Protein AF-A0A424JHY4-F1 (afdb_monomer_lite)

Radius of gyration: 11.94 Å; chains: 1; bounding box: 30×19×32 Å

Structure (mmCIF, N/CA/C/O backbone):
data_AF-A0A424JHY4-F1
#
_entry.id   AF-A0A424JHY4-F1
#
loop_
_atom_site.group_PDB
_atom_site.id
_atom_site.type_symbol
_atom_site.label_atom_id
_atom_site.label_alt_id
_atom_site.label_comp_id
_atom_site.label_asym_id
_atom_site.label_entity_id
_atom_site.label_seq_id
_atom_site.pdbx_PDB_i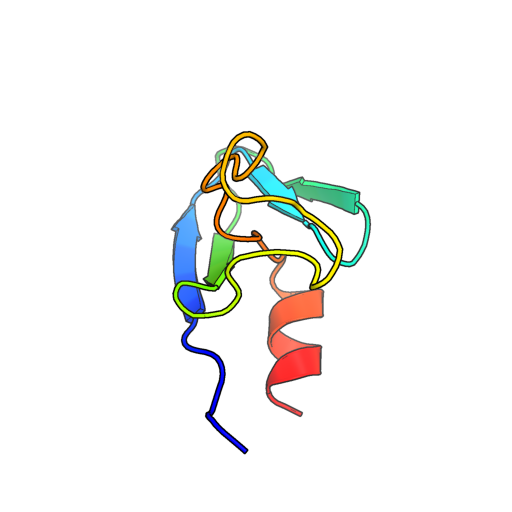ns_code
_atom_site.Cartn_x
_atom_site.Cartn_y
_atom_site.Cartn_z
_atom_site.occupancy
_atom_site.B_iso_or_equiv
_atom_site.auth_seq_id
_atom_site.auth_comp_id
_atom_site.auth_asym_id
_atom_site.auth_atom_id
_atom_site.pdbx_PDB_model_num
ATOM 1 N N . MET A 1 1 ? -12.278 3.757 17.358 1.00 47.31 1 MET A N 1
ATOM 2 C CA . MET A 1 1 ? -11.226 3.177 16.494 1.00 47.31 1 MET A CA 1
ATOM 3 C C . MET A 1 1 ? -10.440 4.319 15.879 1.00 47.31 1 MET A C 1
ATOM 5 O O . MET A 1 1 ? -11.043 5.156 15.218 1.00 47.31 1 MET A O 1
ATOM 9 N N . SER A 1 2 ? -9.139 4.411 16.149 1.00 56.09 2 SER A N 1
ATOM 10 C CA . SER A 1 2 ? -8.277 5.419 15.523 1.00 56.09 2 SER A CA 1
ATOM 11 C C . SER A 1 2 ? -8.276 5.190 14.012 1.00 56.09 2 SER A C 1
ATOM 13 O O . SER A 1 2 ? -7.906 4.109 13.560 1.00 56.09 2 SER A O 1
ATOM 15 N N . ARG A 1 3 ? -8.748 6.170 13.233 1.00 67.38 3 ARG A N 1
ATOM 16 C CA . ARG A 1 3 ? -8.718 6.089 11.768 1.00 67.38 3 ARG A CA 1
ATOM 17 C C . ARG A 1 3 ? -7.258 6.009 11.330 1.00 67.38 3 ARG A C 1
ATOM 19 O O . ARG A 1 3 ? -6.454 6.859 11.712 1.00 67.38 3 ARG A O 1
ATOM 26 N N . VAL A 1 4 ? -6.918 4.973 10.572 1.00 72.94 4 VAL A N 1
ATOM 27 C CA . VAL A 1 4 ? -5.580 4.817 10.000 1.00 72.94 4 VAL A CA 1
ATOM 28 C C . VAL A 1 4 ? -5.326 6.006 9.076 1.00 72.94 4 VAL A C 1
ATOM 30 O O . VAL A 1 4 ? -6.142 6.298 8.204 1.00 72.94 4 VAL A O 1
ATOM 33 N N . LYS A 1 5 ? -4.216 6.719 9.287 1.00 80.81 5 LYS A N 1
ATOM 34 C CA . LYS A 1 5 ? -3.800 7.807 8.398 1.00 80.81 5 LYS A CA 1
ATOM 35 C C . LYS A 1 5 ? -3.008 7.223 7.240 1.00 80.81 5 LYS A C 1
ATOM 37 O O . LYS A 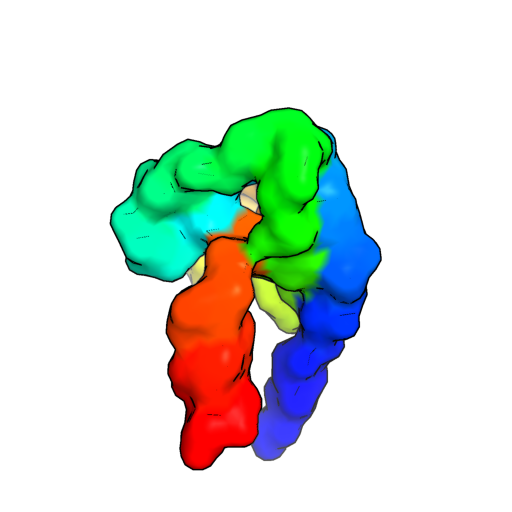1 5 ? -2.022 6.530 7.479 1.00 80.81 5 LYS A O 1
ATOM 42 N N . PHE A 1 6 ? -3.448 7.521 6.025 1.00 84.88 6 PHE A N 1
ATOM 43 C CA . PHE A 1 6 ? -2.767 7.151 4.793 1.00 84.88 6 PHE A CA 1
ATOM 44 C C . PHE A 1 6 ? -2.225 8.404 4.115 1.00 84.88 6 PHE A C 1
ATOM 46 O O . PHE A 1 6 ? -2.919 9.419 4.045 1.00 84.88 6 PHE A O 1
ATOM 53 N N . LYS A 1 7 ? -1.010 8.305 3.586 1.00 87.19 7 LYS A N 1
ATOM 54 C CA . LYS A 1 7 ? -0.353 9.328 2.781 1.00 87.19 7 LYS A CA 1
ATOM 55 C C . LYS A 1 7 ? -0.168 8.799 1.364 1.00 87.19 7 LYS A C 1
ATOM 57 O O . LYS A 1 7 ? 0.376 7.711 1.194 1.00 87.19 7 LYS A O 1
ATOM 62 N N . GLU A 1 8 ? -0.628 9.550 0.368 1.00 88.94 8 GLU A N 1
ATOM 63 C CA . GLU A 1 8 ? -0.372 9.219 -1.036 1.00 88.94 8 GLU A CA 1
ATOM 64 C C . GLU A 1 8 ? 1.119 9.421 -1.345 1.00 88.94 8 GLU A C 1
ATOM 66 O O . GLU A 1 8 ? 1.734 10.411 -0.941 1.00 88.94 8 GLU A O 1
ATOM 71 N N . ALA A 1 9 ? 1.700 8.450 -2.033 1.00 86.31 9 ALA A N 1
ATOM 72 C CA . ALA A 1 9 ? 3.054 8.464 -2.552 1.00 86.31 9 ALA A CA 1
ATOM 73 C C . ALA A 1 9 ? 3.060 7.790 -3.931 1.00 86.31 9 ALA A C 1
ATOM 75 O O . ALA A 1 9 ? 2.094 7.142 -4.328 1.00 86.31 9 ALA A O 1
ATOM 76 N N . ILE A 1 10 ? 4.149 7.938 -4.670 1.00 87.06 10 ILE A N 1
ATOM 77 C CA . ILE A 1 10 ? 4.357 7.254 -5.950 1.00 87.06 10 ILE A CA 1
ATOM 78 C C . ILE A 1 10 ? 5.508 6.265 -5.735 1.00 87.06 10 ILE A C 1
ATOM 80 O O . ILE A 1 10 ? 6.437 6.574 -4.982 1.00 87.06 10 ILE A O 1
ATOM 84 N N . GLY A 1 11 ? 5.369 5.049 -6.273 1.00 77.50 11 GLY A N 1
ATOM 85 C CA . GLY A 1 11 ? 6.313 3.943 -6.097 1.00 77.50 11 GLY A CA 1
ATOM 86 C C . GLY A 1 11 ? 7.746 4.237 -6.586 1.00 77.50 11 GLY A C 1
ATOM 87 O O . GLY A 1 11 ? 8.042 5.335 -7.048 1.00 77.50 11 GLY A O 1
ATOM 88 N N . PRO A 1 12 ? 8.672 3.257 -6.515 1.00 85.31 12 PRO A N 1
ATOM 89 C CA . PRO A 1 12 ? 8.411 1.828 -6.373 1.00 85.31 12 PRO A CA 1
ATOM 90 C C . PRO A 1 12 ? 8.151 1.400 -4.927 1.00 85.31 12 PRO A C 1
ATOM 92 O O . PRO A 1 12 ? 8.738 1.918 -3.976 1.00 85.31 12 PRO A O 1
ATOM 95 N N . GLY A 1 13 ? 7.278 0.410 -4.767 1.00 87.06 13 GLY A N 1
ATOM 96 C CA . GLY A 1 13 ? 6.843 -0.069 -3.462 1.00 87.06 13 GLY A CA 1
ATOM 97 C C . GLY A 1 13 ? 6.326 -1.500 -3.485 1.00 87.06 13 GLY A C 1
ATOM 98 O O . GLY A 1 13 ? 6.239 -2.137 -4.536 1.00 87.06 13 GLY A O 1
ATOM 99 N N . LYS A 1 14 ? 5.960 -2.025 -2.316 1.00 86.75 14 LYS A N 1
ATOM 100 C CA . LYS A 1 14 ? 5.301 -3.333 -2.208 1.00 86.75 14 LYS A CA 1
ATOM 101 C C . LYS A 1 14 ? 4.097 -3.239 -1.295 1.00 86.75 14 LYS A C 1
ATOM 103 O O . LYS A 1 14 ? 4.211 -2.903 -0.116 1.00 86.75 14 LYS A O 1
ATOM 108 N N . CYS A 1 15 ? 2.934 -3.601 -1.825 1.00 87.81 15 CYS A N 1
ATOM 109 C CA . CYS A 1 15 ? 1.716 -3.604 -1.039 1.00 87.81 15 CYS A CA 1
ATOM 110 C C . CYS A 1 15 ? 1.819 -4.633 0.097 1.00 87.81 15 CYS A C 1
ATOM 112 O O . CYS A 1 15 ? 1.889 -5.837 -0.136 1.00 87.81 15 CYS A O 1
ATOM 114 N N . THR A 1 16 ? 1.734 -4.177 1.341 1.00 85.12 16 THR A N 1
ATOM 115 C CA . THR A 1 16 ? 1.842 -5.009 2.546 1.00 85.12 16 THR A CA 1
ATOM 116 C C . THR A 1 16 ? 0.641 -5.947 2.703 1.00 85.12 16 THR A C 1
ATOM 118 O O . THR A 1 16 ? 0.768 -7.027 3.272 1.00 85.12 16 THR A O 1
ATOM 121 N N . ARG A 1 17 ? -0.532 -5.566 2.172 1.00 85.06 17 ARG A N 1
ATOM 122 C CA . ARG A 1 17 ? -1.756 -6.380 2.256 1.00 85.06 17 ARG A CA 1
ATOM 123 C C . ARG A 1 17 ? -1.792 -7.550 1.275 1.00 85.06 17 ARG A C 1
ATOM 125 O O . ARG A 1 17 ? -2.066 -8.665 1.697 1.00 85.06 17 ARG A O 1
ATOM 132 N N . CYS A 1 18 ? -1.581 -7.290 -0.015 1.00 87.06 18 CYS A N 1
ATOM 133 C CA . CYS A 1 18 ? -1.718 -8.289 -1.080 1.00 87.06 18 CYS A CA 1
ATOM 134 C C . CYS A 1 18 ? -0.382 -8.739 -1.690 1.00 87.06 18 CYS A C 1
ATOM 136 O O . CYS A 1 18 ? -0.372 -9.630 -2.528 1.00 87.06 18 CYS A O 1
ATOM 138 N N . GLY A 1 19 ? 0.743 -8.144 -1.287 1.00 85.81 19 GLY A N 1
ATOM 139 C CA . GLY A 1 19 ? 2.078 -8.538 -1.735 1.00 85.81 19 GLY A CA 1
ATOM 140 C C . GLY A 1 19 ? 2.451 -8.104 -3.153 1.00 85.81 19 GLY A C 1
ATOM 141 O O . GLY A 1 19 ? 3.571 -8.399 -3.566 1.00 85.81 19 GLY A O 1
ATOM 142 N N . ILE A 1 20 ? 1.567 -7.410 -3.882 1.00 88.75 20 ILE A N 1
ATOM 143 C CA . ILE A 1 20 ? 1.869 -6.928 -5.236 1.00 88.75 20 ILE A CA 1
ATOM 144 C C . ILE A 1 20 ? 2.972 -5.870 -5.201 1.00 88.75 20 ILE A C 1
ATOM 146 O O . ILE A 1 20 ? 3.028 -5.049 -4.279 1.00 88.75 20 ILE A O 1
ATOM 150 N N . TYR A 1 21 ? 3.827 -5.887 -6.217 1.00 88.44 21 TYR A N 1
ATOM 151 C CA . TYR A 1 21 ? 4.765 -4.800 -6.459 1.00 88.44 21 TYR A CA 1
ATOM 152 C C . TYR A 1 21 ? 4.026 -3.624 -7.086 1.00 88.44 21 TYR A C 1
ATOM 154 O O . TYR A 1 21 ? 3.178 -3.812 -7.952 1.00 88.44 21 TYR A O 1
ATOM 162 N N . ILE A 1 22 ? 4.338 -2.435 -6.590 1.00 87.12 22 ILE A N 1
ATOM 163 C CA . ILE A 1 22 ? 3.871 -1.162 -7.115 1.00 87.12 22 ILE A CA 1
ATOM 164 C C . ILE A 1 22 ? 5.053 -0.590 -7.886 1.00 87.12 22 ILE A C 1
ATOM 166 O O . ILE A 1 22 ? 6.129 -0.387 -7.310 1.00 87.12 22 ILE A O 1
ATOM 170 N N . HIS A 1 23 ? 4.884 -0.410 -9.187 1.00 84.75 23 HIS A N 1
ATOM 171 C CA . HIS A 1 23 ? 5.917 0.115 -10.066 1.00 84.75 23 HIS A CA 1
ATOM 172 C C . HIS A 1 23 ? 6.177 1.606 -9.785 1.00 84.75 23 HIS A C 1
ATOM 174 O O . HIS A 1 23 ? 5.402 2.272 -9.099 1.00 84.75 23 HIS A O 1
ATOM 180 N N . GLY A 1 24 ? 7.306 2.122 -10.285 1.00 83.12 24 GLY A N 1
ATOM 181 C CA . GLY A 1 24 ? 7.763 3.498 -10.045 1.00 83.12 24 GLY A CA 1
ATOM 182 C C . GLY A 1 24 ? 6.751 4.578 -10.429 1.00 83.12 24 GLY A C 1
ATOM 183 O O . GLY A 1 24 ? 6.682 5.616 -9.788 1.00 83.12 24 GLY A O 1
ATOM 184 N N . ASP A 1 25 ? 5.934 4.304 -11.437 1.00 85.25 25 ASP A N 1
ATOM 185 C CA . ASP A 1 25 ? 4.966 5.245 -12.002 1.00 85.25 25 ASP A CA 1
ATOM 186 C C . ASP A 1 25 ? 3.551 5.082 -11.414 1.00 85.25 25 ASP A C 1
ATOM 188 O O . ASP A 1 25 ? 2.613 5.774 -11.813 1.00 85.25 25 ASP A O 1
ATOM 192 N N . GLU A 1 26 ? 3.368 4.158 -10.466 1.00 85.50 26 GLU A N 1
ATOM 193 C CA . GLU A 1 26 ? 2.070 3.839 -9.875 1.00 85.50 26 GLU A CA 1
ATOM 194 C C . GLU A 1 26 ? 1.866 4.515 -8.513 1.00 85.50 26 GLU A C 1
ATOM 196 O O . GLU A 1 26 ? 2.785 4.665 -7.702 1.00 85.50 26 GLU A O 1
ATOM 201 N N . ARG A 1 27 ? 0.612 4.888 -8.228 1.00 88.25 27 ARG A N 1
ATOM 202 C CA . ARG A 1 27 ? 0.228 5.471 -6.937 1.00 88.25 27 ARG A CA 1
ATOM 203 C C . ARG A 1 27 ? 0.190 4.406 -5.843 1.00 88.25 27 ARG A C 1
ATOM 205 O O . ARG A 1 27 ? -0.348 3.311 -6.024 1.00 88.25 27 ARG A O 1
ATOM 212 N N . MET A 1 28 ? 0.704 4.768 -4.677 1.00 89.56 28 MET A N 1
ATOM 213 C CA . MET A 1 28 ? 0.681 3.975 -3.455 1.00 89.56 28 MET A CA 1
ATOM 214 C C . MET A 1 28 ? 0.224 4.808 -2.258 1.00 89.56 28 MET A C 1
ATOM 216 O O . MET A 1 28 ? 0.327 6.030 -2.243 1.00 89.56 28 MET A O 1
ATOM 220 N N . TRP A 1 29 ? -0.265 4.131 -1.224 1.00 89.50 29 TRP A N 1
ATOM 221 C CA . TRP A 1 29 ? -0.726 4.744 0.016 1.00 89.50 29 TRP A CA 1
ATOM 222 C C . TRP A 1 29 ? 0.056 4.164 1.181 1.00 89.50 29 TRP A C 1
ATOM 224 O O . TRP A 1 29 ? -0.043 2.976 1.477 1.00 89.50 29 TRP A O 1
ATOM 234 N N . THR A 1 30 ? 0.821 5.004 1.858 1.00 87.06 30 THR A N 1
ATOM 235 C CA . THR A 1 30 ? 1.644 4.621 3.003 1.00 87.06 30 THR A CA 1
ATOM 236 C C . THR A 1 30 ? 0.890 4.929 4.290 1.00 87.06 30 THR A C 1
ATOM 238 O O . THR A 1 30 ? 0.436 6.058 4.480 1.00 87.06 30 THR A O 1
ATOM 241 N N . ALA A 1 31 ? 0.715 3.945 5.173 1.00 84.12 31 ALA A N 1
ATOM 242 C CA . ALA A 1 31 ? -0.020 4.150 6.419 1.00 84.12 31 ALA A CA 1
ATOM 243 C C . ALA A 1 31 ? 0.902 4.592 7.569 1.00 84.12 31 ALA A C 1
ATOM 245 O O . ALA A 1 31 ? 1.590 3.771 8.167 1.00 84.12 31 ALA A O 1
ATOM 246 N N . GLU A 1 32 ? 0.848 5.875 7.933 1.00 79.00 32 GLU A N 1
ATOM 247 C CA . GLU A 1 32 ? 1.755 6.508 8.913 1.00 79.00 32 GLU A CA 1
ATOM 248 C C . GLU A 1 32 ? 1.480 6.101 10.371 1.00 79.00 32 GLU A C 1
ATOM 250 O O . GLU A 1 32 ? 2.323 6.241 11.250 1.00 79.00 32 GLU A O 1
ATOM 255 N N . ASN A 1 33 ? 0.263 5.633 10.669 1.00 73.44 33 ASN A N 1
ATOM 256 C CA . ASN A 1 33 ? -0.143 5.239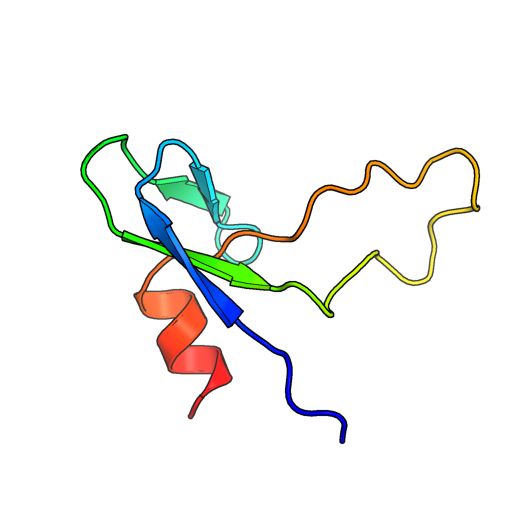 12.028 1.00 73.44 33 ASN A CA 1
ATOM 257 C C . ASN A 1 33 ? -0.386 3.732 12.161 1.00 73.44 33 ASN A C 1
ATOM 259 O O . ASN A 1 33 ? -1.041 3.283 13.100 1.00 73.44 33 ASN A O 1
ATOM 263 N N . LEU A 1 34 ? 0.141 2.950 11.219 1.00 70.62 34 LEU A N 1
ATOM 264 C CA . LEU A 1 34 ? 0.063 1.494 11.226 1.00 70.62 34 LEU A CA 1
ATOM 265 C C . LEU A 1 34 ? 1.470 0.916 11.414 1.00 70.62 34 LEU A C 1
ATOM 267 O O . LEU A 1 34 ? 1.969 0.135 10.612 1.00 70.62 34 LEU A O 1
ATOM 271 N N . SER A 1 35 ? 2.141 1.343 12.484 1.00 59.88 35 SER A N 1
ATOM 272 C CA . SER A 1 35 ? 3.498 0.910 12.802 1.00 59.88 35 SER A CA 1
ATOM 273 C C . SER A 1 35 ? 3.493 -0.389 13.619 1.00 59.88 35 SER A C 1
ATOM 275 O O . SER A 1 35 ? 3.342 -0.395 14.840 1.00 59.88 35 SER A O 1
ATOM 277 N N . GLY A 1 36 ? 3.740 -1.500 12.920 1.00 55.44 36 GLY A N 1
ATOM 278 C CA . GLY A 1 36 ? 4.233 -2.755 13.496 1.00 55.44 36 GLY A CA 1
ATOM 279 C C . GLY A 1 36 ? 3.185 -3.841 13.753 1.00 55.44 36 GLY A C 1
ATOM 280 O O . GLY A 1 36 ? 2.076 -3.592 14.219 1.00 55.44 36 GLY A O 1
ATOM 281 N N . ARG A 1 37 ? 3.577 -5.099 13.499 1.00 53.25 37 ARG A N 1
ATOM 282 C CA . ARG A 1 37 ? 2.889 -6.260 14.082 1.00 53.25 37 ARG A CA 1
ATOM 283 C C . ARG A 1 37 ? 3.030 -6.179 15.613 1.00 53.25 37 ARG A C 1
ATOM 285 O O . ARG A 1 37 ? 4.130 -5.886 16.084 1.00 53.25 37 ARG A O 1
ATOM 292 N N . PRO A 1 38 ? 1.986 -6.498 16.397 1.00 51.81 38 PRO A N 1
ATOM 293 C CA . PRO A 1 38 ? 2.044 -6.447 17.863 1.00 51.81 38 PRO A CA 1
ATOM 294 C C . PRO A 1 38 ? 3.136 -7.345 18.479 1.00 51.81 38 PRO A C 1
ATOM 296 O O . PRO A 1 38 ? 3.506 -7.154 19.630 1.00 51.81 38 PRO A O 1
ATOM 299 N N . SER A 1 39 ? 3.683 -8.296 17.714 1.00 55.38 39 SER A N 1
ATOM 300 C CA . SER A 1 39 ? 4.682 -9.275 18.164 1.00 55.38 39 SER A CA 1
ATOM 301 C C . SER A 1 39 ? 6.150 -8.861 17.972 1.00 55.38 39 SER A C 1
ATOM 303 O O . SER A 1 39 ? 7.027 -9.688 18.201 1.00 55.38 39 SER A O 1
ATOM 305 N N . VAL A 1 40 ? 6.453 -7.638 17.518 1.00 54.72 40 VAL A N 1
ATOM 306 C CA . VAL A 1 40 ? 7.841 -7.225 17.227 1.00 54.72 40 VAL A CA 1
ATOM 307 C C . VAL A 1 40 ? 8.422 -6.434 18.402 1.00 54.72 40 VAL A C 1
ATOM 309 O O . VAL A 1 40 ? 7.971 -5.330 18.714 1.00 54.72 40 VAL A O 1
ATOM 312 N N . THR A 1 41 ? 9.438 -6.986 19.065 1.00 52.56 41 THR A N 1
ATOM 313 C CA . THR A 1 41 ? 10.186 -6.325 20.145 1.00 52.56 41 THR A CA 1
ATOM 314 C C . THR A 1 41 ? 10.894 -5.068 19.616 1.00 52.56 41 THR A C 1
ATOM 316 O O . THR A 1 41 ? 11.326 -5.036 18.466 1.00 52.56 41 THR A O 1
ATOM 319 N N . LYS A 1 42 ? 11.040 -4.021 20.448 1.00 53.44 42 LYS A N 1
ATOM 320 C CA . LYS A 1 42 ? 11.534 -2.671 20.068 1.00 53.44 42 LYS A CA 1
ATOM 321 C C . LYS A 1 42 ? 12.803 -2.640 19.188 1.00 53.44 42 LYS A C 1
ATOM 323 O O . LYS A 1 42 ? 12.950 -1.699 18.422 1.00 53.44 42 LYS A O 1
ATOM 328 N N . GLN A 1 43 ? 13.683 -3.642 19.270 1.00 54.78 43 GLN A N 1
ATOM 329 C CA . GLN A 1 43 ? 14.914 -3.753 18.467 1.00 54.78 43 GLN A CA 1
ATOM 330 C C . GLN A 1 43 ? 14.708 -4.239 17.021 1.00 54.78 43 GLN A C 1
ATOM 332 O O . GLN A 1 43 ? 15.576 -4.014 16.188 1.00 54.78 43 GLN A O 1
ATOM 337 N N . GLN A 1 44 ? 13.576 -4.871 16.701 1.00 52.94 44 GLN A N 1
ATOM 338 C CA . GLN A 1 44 ? 13.236 -5.329 15.345 1.00 52.94 44 GLN A CA 1
ATOM 339 C C . GLN A 1 44 ? 12.181 -4.450 14.666 1.00 52.94 44 GLN A C 1
ATOM 341 O O . GLN A 1 44 ? 11.644 -4.820 13.621 1.00 52.94 44 GLN A O 1
ATOM 346 N N . LYS A 1 45 ? 11.883 -3.271 15.233 1.00 52.53 45 LYS A N 1
ATOM 347 C CA . LYS A 1 45 ? 11.099 -2.240 14.549 1.00 52.53 45 LYS A CA 1
ATOM 348 C C . LYS A 1 45 ? 11.909 -1.703 13.367 1.00 52.53 45 LYS A C 1
ATOM 350 O O . LYS A 1 45 ? 12.469 -0.615 13.420 1.00 52.53 45 LYS A O 1
ATOM 355 N N . PHE A 1 46 ? 11.949 -2.459 12.275 1.00 52.72 46 PHE A N 1
ATOM 356 C CA . PHE A 1 46 ? 12.046 -1.845 10.965 1.00 52.72 46 PHE A CA 1
ATOM 357 C C . PHE A 1 46 ? 10.838 -0.911 10.876 1.00 52.72 46 PHE A C 1
ATOM 359 O O . PHE A 1 46 ? 9.699 -1.375 10.803 1.00 52.72 46 PHE A O 1
ATOM 366 N N . ASN A 1 47 ? 11.087 0.396 10.992 1.00 57.00 47 ASN A N 1
ATOM 367 C CA . ASN A 1 47 ? 10.113 1.462 10.756 1.00 57.00 47 ASN A CA 1
ATOM 368 C C . ASN A 1 47 ? 9.776 1.478 9.261 1.00 57.00 47 ASN A C 1
ATOM 370 O O . ASN A 1 47 ? 10.126 2.399 8.531 1.00 57.00 47 ASN A O 1
ATOM 374 N N . TYR A 1 48 ? 9.173 0.398 8.784 1.00 64.94 48 TYR A N 1
ATOM 375 C CA . TYR A 1 48 ? 8.605 0.350 7.461 1.00 64.94 48 TYR A CA 1
ATOM 376 C C . TYR A 1 48 ? 7.126 0.651 7.613 1.00 64.94 48 TYR A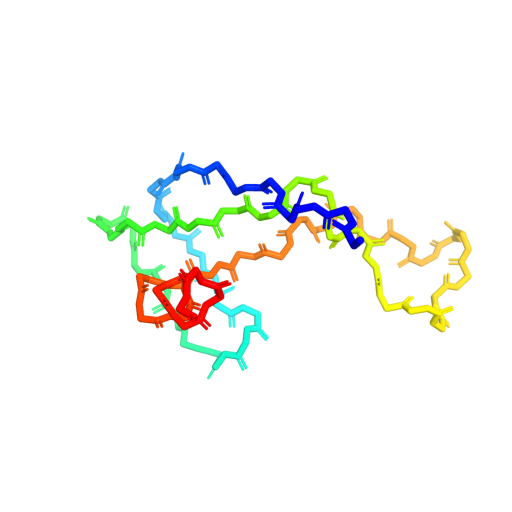 C 1
ATOM 378 O O . TYR A 1 48 ? 6.358 -0.190 8.092 1.00 64.94 48 TYR A O 1
ATOM 386 N N . ASP A 1 49 ? 6.749 1.873 7.253 1.00 76.00 49 ASP A N 1
ATOM 387 C CA . ASP A 1 49 ? 5.348 2.227 7.133 1.00 76.00 49 ASP A CA 1
ATOM 388 C C . ASP A 1 49 ? 4.727 1.337 6.049 1.00 76.00 49 ASP A C 1
ATOM 390 O O . ASP A 1 49 ? 5.217 1.306 4.914 1.00 76.00 49 ASP A O 1
ATOM 394 N N . PRO A 1 50 ? 3.683 0.560 6.374 1.00 81.81 50 PRO A N 1
ATOM 395 C CA . PRO A 1 50 ? 3.123 -0.376 5.424 1.00 81.81 50 PRO A CA 1
ATOM 396 C C . PRO A 1 50 ? 2.527 0.388 4.245 1.00 81.81 50 PRO A C 1
ATOM 398 O O . PRO A 1 50 ? 1.713 1.302 4.401 1.00 81.81 50 PRO A O 1
ATOM 401 N N . GLN A 1 51 ? 2.958 -0.009 3.055 1.00 87.25 51 GLN A N 1
ATOM 402 C CA . GLN A 1 51 ? 2.501 0.548 1.791 1.00 87.25 51 GLN A CA 1
ATOM 403 C C . GLN A 1 51 ? 1.320 -0.265 1.275 1.00 87.25 51 GLN A C 1
ATOM 405 O O . GLN A 1 51 ? 1.274 -1.487 1.436 1.00 87.25 51 GLN A O 1
ATOM 410 N N . PHE A 1 52 ? 0.371 0.388 0.624 1.00 88.50 52 PHE A N 1
ATOM 411 C CA . PHE A 1 52 ? -0.820 -0.233 0.064 1.00 88.50 52 PHE A CA 1
ATOM 412 C C . PHE A 1 52 ? -1.014 0.227 -1.376 1.00 88.50 52 PHE A C 1
ATOM 414 O O . PHE A 1 52 ? -0.792 1.389 -1.703 1.00 88.50 52 PHE A O 1
ATOM 421 N N . CYS A 1 53 ? -1.438 -0.686 -2.245 1.00 89.69 53 CYS A N 1
ATOM 422 C CA . CYS A 1 53 ? -1.907 -0.316 -3.574 1.00 89.69 53 CYS A CA 1
ATOM 423 C C . CYS A 1 53 ? -3.309 0.299 -3.494 1.00 89.69 53 CYS A C 1
ATOM 425 O O . CYS A 1 53 ? -4.016 0.110 -2.498 1.00 89.69 53 CYS A O 1
ATOM 427 N N . GLN A 1 54 ? -3.734 0.958 -4.573 1.00 87.19 54 GLN A N 1
ATOM 428 C CA . GLN A 1 54 ? -5.043 1.615 -4.669 1.00 87.19 54 GLN A CA 1
ATOM 429 C C . GLN A 1 54 ? -6.187 0.707 -4.212 1.00 87.19 54 GLN A C 1
ATOM 431 O O . GLN A 1 54 ? -6.931 1.049 -3.299 1.00 87.19 54 GLN A O 1
ATOM 436 N N . LYS A 1 55 ? -6.238 -0.517 -4.748 1.00 86.06 55 LYS A N 1
ATOM 437 C CA . LYS A 1 55 ? -7.279 -1.502 -4.419 1.00 86.06 55 LYS A CA 1
ATOM 438 C C . LYS A 1 55 ? -7.323 -1.850 -2.930 1.00 86.06 55 LYS A C 1
ATOM 440 O O . LYS A 1 55 ? -8.3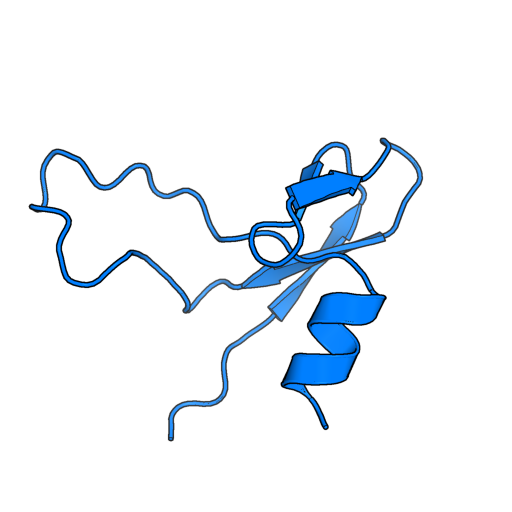89 -2.102 -2.373 1.00 86.06 55 LYS A O 1
ATOM 445 N N . CYS A 1 56 ? -6.166 -1.937 -2.273 1.00 86.25 56 CYS A N 1
ATOM 446 C CA . CYS A 1 56 ? -6.111 -2.249 -0.847 1.00 86.25 56 CYS A CA 1
ATOM 447 C C . CYS A 1 56 ? -6.459 -1.038 0.014 1.00 86.25 56 CYS A C 1
ATOM 449 O O . CYS A 1 56 ? -7.126 -1.218 1.028 1.00 86.25 56 CYS A O 1
ATOM 451 N N . TYR A 1 57 ? -6.057 0.165 -0.394 1.00 84.75 57 TYR A N 1
ATOM 452 C CA . TYR A 1 57 ? -6.469 1.407 0.254 1.00 84.75 57 TYR A CA 1
ATOM 453 C C . TYR A 1 57 ? -7.993 1.604 0.191 1.00 84.75 57 TYR A C 1
ATOM 455 O O . TYR A 1 57 ? -8.618 1.853 1.219 1.00 84.75 57 TYR A O 1
ATOM 463 N N . GLU A 1 58 ? -8.611 1.395 -0.974 1.00 85.19 58 GLU A N 1
ATOM 464 C CA . GLU A 1 58 ? -10.068 1.498 -1.141 1.00 85.19 58 GLU A CA 1
ATOM 465 C C . GLU A 1 58 ? -10.826 0.521 -0.230 1.00 85.19 58 GLU A C 1
ATOM 467 O O . GLU A 1 58 ? -11.843 0.885 0.350 1.00 85.19 58 GLU A O 1
ATOM 472 N N . ASN A 1 59 ? -10.299 -0.691 -0.023 1.00 82.31 59 ASN A N 1
ATOM 473 C CA . ASN A 1 59 ? -10.876 -1.658 0.917 1.00 82.31 59 ASN A CA 1
ATOM 474 C C . ASN A 1 59 ? -10.742 -1.253 2.395 1.00 82.31 59 ASN A C 1
ATOM 476 O O . ASN A 1 59 ? -11.496 -1.757 3.218 1.00 82.31 59 ASN A O 1
ATOM 480 N N . PHE A 1 60 ? -9.784 -0.395 2.754 1.00 76.06 60 PHE A N 1
ATOM 481 C CA . PHE A 1 60 ? -9.655 0.129 4.121 1.00 76.06 60 PHE A CA 1
ATOM 482 C C . PHE A 1 60 ? -10.637 1.263 4.417 1.00 76.06 60 PHE A C 1
ATOM 484 O O . PHE A 1 60 ? -10.932 1.518 5.583 1.00 76.06 60 PHE A O 1
ATOM 491 N N . ASN A 1 61 ? -11.086 1.969 3.379 1.00 66.50 61 ASN A N 1
ATOM 492 C CA . ASN A 1 61 ? -11.954 3.139 3.493 1.00 66.50 61 ASN A CA 1
ATOM 493 C C . ASN A 1 61 ? -13.435 2.814 3.208 1.00 66.50 61 ASN A C 1
ATOM 495 O O . ASN A 1 61 ? -14.261 3.725 3.181 1.00 66.50 61 ASN A O 1
ATOM 499 N N . LYS A 1 62 ? -13.746 1.536 2.966 1.00 56.25 62 LYS A N 1
ATOM 500 C CA . LYS A 1 62 ? -15.088 0.996 2.738 1.00 56.25 62 LYS A CA 1
ATOM 501 C C . LYS A 1 62 ? -15.635 0.375 4.019 1.00 56.25 62 LYS A C 1
ATOM 503 O O . LYS A 1 62 ? -16.846 0.553 4.264 1.00 56.25 62 LYS A O 1
#

Sequence (62 aa):
MSRVKFKEAIGPGKCTRCGIYIHGDERMWTAENLSGRPSVTKQQKFNYDPQFCQKCYENFNK

Secondary structure (DSSP, 8-state):
-PPPPEEEE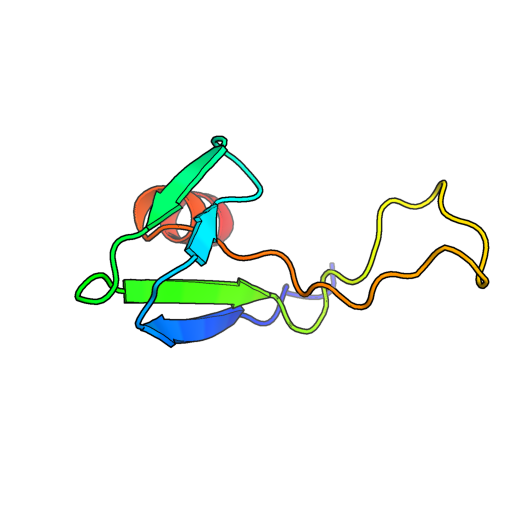ESSEEBTTT-PEEPTTSEEEEETT----TT--GGG----PPEEEHHHHHHH--

pLDDT: mean 75.74, std 13.95, range [47.31, 89.69]

Foldseek 3Di:
DPQFDWDKDADQDAAPPPRDGGDRGFIKIFGQPPFDDPPDDPVPRPVRRHIHHPVVVVVSVD